Protein AF-A0A967JZ98-F1 (afdb_monomer_lite)

Structure (mmCIF, N/CA/C/O backbone):
data_AF-A0A967JZ98-F1
#
_entry.id   AF-A0A967JZ98-F1
#
loop_
_atom_site.group_PDB
_atom_site.id
_atom_site.type_symbol
_atom_site.label_atom_id
_atom_site.label_a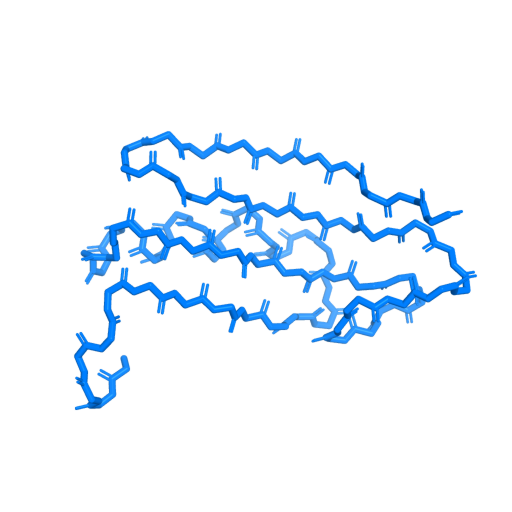lt_id
_atom_site.label_comp_id
_atom_site.label_asym_id
_atom_site.label_entity_id
_atom_site.label_seq_id
_atom_site.pdbx_PDB_ins_code
_atom_site.Cartn_x
_atom_site.Cartn_y
_atom_site.Cartn_z
_atom_site.occupancy
_atom_site.B_iso_or_equiv
_atom_site.auth_seq_id
_atom_site.auth_comp_id
_atom_site.auth_asym_id
_atom_site.auth_atom_id
_atom_site.pdbx_PDB_model_num
ATOM 1 N N . ASN A 1 1 ? -5.114 -9.269 10.484 1.00 88.31 1 ASN A N 1
ATOM 2 C CA . ASN A 1 1 ? -3.908 -8.939 11.276 1.00 88.31 1 ASN A CA 1
ATOM 3 C C . ASN A 1 1 ? -4.152 -9.311 12.742 1.00 88.31 1 ASN A C 1
ATOM 5 O O . ASN A 1 1 ? -5.044 -8.711 13.333 1.00 88.31 1 ASN A O 1
ATOM 9 N N . PRO A 1 2 ? -3.417 -10.279 13.327 1.00 94.00 2 PRO A N 1
ATOM 10 C CA . PRO A 1 2 ? -3.624 -10.740 14.710 1.00 94.00 2 PRO A CA 1
ATOM 11 C C . PRO A 1 2 ? -3.482 -9.658 15.792 1.00 94.00 2 PRO A C 1
ATOM 13 O O . PRO A 1 2 ? -4.097 -9.771 16.844 1.00 94.00 2 PRO A O 1
ATOM 16 N N . ALA A 1 3 ? -2.719 -8.591 15.530 1.00 96.88 3 ALA A N 1
ATOM 17 C CA . ALA A 1 3 ? -2.567 -7.456 16.441 1.00 96.88 3 ALA A CA 1
ATOM 18 C C . ALA A 1 3 ? -3.694 -6.411 16.311 1.00 96.88 3 ALA A C 1
ATOM 20 O O . ALA A 1 3 ? -3.679 -5.397 17.003 1.00 96.88 3 ALA A O 1
ATOM 21 N N . GLY A 1 4 ? -4.649 -6.608 15.395 1.00 95.00 4 GLY A N 1
ATOM 22 C CA . GLY A 1 4 ? -5.740 -5.657 15.167 1.00 95.00 4 GLY A CA 1
ATOM 23 C C . GLY A 1 4 ? -5.291 -4.312 14.582 1.00 95.00 4 GLY A C 1
ATOM 24 O O . GLY A 1 4 ? -5.989 -3.310 14.745 1.00 95.00 4 GLY A O 1
ATOM 25 N N . ALA A 1 5 ? -4.132 -4.256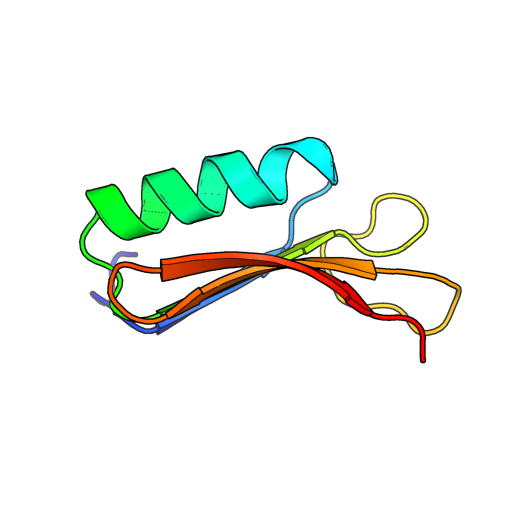 13.914 1.00 96.94 5 ALA A N 1
ATOM 26 C CA . ALA A 1 5 ? -3.644 -3.020 13.308 1.00 96.94 5 ALA A CA 1
ATOM 27 C C . ALA A 1 5 ? -4.622 -2.507 12.237 1.00 96.94 5 ALA A C 1
ATOM 29 O O . ALA A 1 5 ? -4.923 -3.200 11.267 1.00 96.94 5 ALA A O 1
ATOM 30 N N . ARG A 1 6 ? -5.088 -1.264 12.406 1.00 97.12 6 ARG A N 1
ATOM 31 C CA . ARG A 1 6 ? -6.032 -0.604 11.484 1.00 97.12 6 ARG A CA 1
ATOM 32 C C . ARG A 1 6 ? -5.359 0.243 10.402 1.00 97.12 6 ARG A C 1
ATOM 34 O O . ARG A 1 6 ? -6.060 0.852 9.598 1.00 97.12 6 ARG A O 1
ATOM 41 N N . ARG A 1 7 ? -4.026 0.336 10.422 1.00 98.31 7 ARG A N 1
ATOM 42 C CA . ARG A 1 7 ? -3.197 1.018 9.418 1.00 98.31 7 ARG A CA 1
ATOM 43 C C . ARG A 1 7 ? -2.100 0.061 9.002 1.00 98.31 7 ARG A C 1
ATOM 45 O O . ARG A 1 7 ? -1.409 -0.455 9.880 1.00 98.31 7 ARG A O 1
ATOM 52 N N . GLN A 1 8 ? -2.013 -0.245 7.716 1.00 97.94 8 GLN A N 1
ATOM 53 C CA . GLN A 1 8 ? -1.174 -1.338 7.234 1.00 97.94 8 GLN A CA 1
ATOM 54 C C . GLN A 1 8 ? -0.451 -0.947 5.941 1.00 97.94 8 GLN A C 1
ATOM 56 O O . GLN A 1 8 ? -1.028 -0.300 5.077 1.00 97.94 8 GLN A O 1
ATOM 61 N N . LEU A 1 9 ? 0.806 -1.362 5.816 1.00 98.44 9 LEU A N 1
ATOM 62 C CA . LEU A 1 9 ? 1.563 -1.360 4.566 1.00 98.44 9 LEU A CA 1
ATOM 63 C C . LEU A 1 9 ? 1.730 -2.825 4.157 1.00 98.44 9 LEU A C 1
ATOM 65 O O . LEU A 1 9 ? 2.141 -3.635 4.990 1.00 98.44 9 LEU A O 1
ATOM 69 N N . MET A 1 10 ? 1.376 -3.171 2.922 1.00 98.44 10 MET A N 1
ATOM 70 C CA . MET A 1 10 ? 1.472 -4.537 2.412 1.00 98.44 10 MET A CA 1
ATOM 71 C C . MET A 1 10 ? 2.123 -4.571 1.035 1.00 98.44 10 MET A C 1
ATOM 73 O O . MET A 1 10 ? 1.691 -3.895 0.109 1.00 98.44 10 MET A O 1
ATOM 77 N N . GLY A 1 11 ? 3.135 -5.416 0.919 1.00 98.69 11 GLY A N 1
ATOM 78 C CA . GLY A 1 11 ? 3.754 -5.805 -0.333 1.00 98.69 11 GLY A CA 1
ATOM 79 C C . GLY A 1 11 ? 2.992 -6.878 -1.089 1.00 98.69 11 GLY A C 1
ATOM 80 O O . GLY A 1 11 ? 2.473 -7.803 -0.461 1.00 98.69 11 GLY A O 1
ATOM 81 N N . VAL A 1 12 ? 2.972 -6.802 -2.421 1.00 98.44 12 VAL A N 1
ATOM 82 C CA . VAL A 1 12 ? 2.507 -7.891 -3.288 1.00 98.44 12 VAL A CA 1
ATOM 83 C C . VAL A 1 12 ? 3.364 -8.096 -4.529 1.00 98.44 12 VAL A C 1
ATOM 85 O O . VAL A 1 12 ? 3.839 -7.155 -5.158 1.00 98.44 12 VAL A O 1
ATOM 88 N N . PHE A 1 13 ? 3.472 -9.363 -4.926 1.00 96.25 13 PHE A N 1
ATOM 89 C CA . PHE A 1 13 ? 4.263 -9.809 -6.075 1.00 96.25 13 PHE A CA 1
ATOM 90 C C . PHE A 1 13 ? 3.675 -9.414 -7.441 1.00 96.25 13 PHE A C 1
ATOM 92 O O . PHE A 1 13 ? 4.381 -9.460 -8.445 1.00 96.25 13 PHE A O 1
ATOM 99 N N . ALA A 1 14 ? 2.382 -9.078 -7.506 1.00 97.19 14 ALA A N 1
ATOM 100 C CA . ALA A 1 14 ? 1.696 -8.727 -8.745 1.00 97.19 14 ALA A CA 1
ATOM 101 C C . ALA A 1 14 ? 0.891 -7.440 -8.565 1.00 97.19 14 ALA A C 1
ATOM 103 O O . ALA A 1 14 ? 0.126 -7.294 -7.609 1.00 97.19 14 ALA A O 1
ATOM 104 N N . SER A 1 15 ? 1.083 -6.498 -9.486 1.00 96.94 15 SER A N 1
ATOM 105 C CA . SER A 1 15 ? 0.534 -5.147 -9.383 1.00 96.94 15 SER A CA 1
ATOM 106 C C . SER A 1 15 ? -0.993 -5.130 -9.446 1.00 96.94 15 SER A C 1
ATOM 108 O O . SER A 1 15 ? -1.642 -4.420 -8.689 1.00 96.94 15 SER A O 1
ATOM 110 N N . ASP A 1 16 ? -1.593 -5.998 -10.256 1.00 96.75 16 ASP A N 1
ATOM 111 C CA . ASP A 1 16 ? -3.047 -6.149 -10.362 1.00 96.75 16 ASP A CA 1
ATOM 112 C C . ASP A 1 16 ? -3.726 -6.601 -9.053 1.00 96.75 16 ASP A C 1
ATOM 114 O O . ASP A 1 16 ? -4.935 -6.416 -8.892 1.00 96.75 16 ASP A O 1
ATOM 118 N N . LEU A 1 17 ? -2.964 -7.110 -8.076 1.00 98.31 17 LEU A N 1
ATOM 119 C CA . LEU A 1 17 ? -3.466 -7.416 -6.736 1.00 98.31 17 LEU A CA 1
ATOM 120 C C . LEU A 1 17 ? -3.579 -6.191 -5.822 1.00 98.31 17 LEU A C 1
ATOM 122 O O . LEU A 1 17 ? -4.315 -6.266 -4.833 1.00 98.31 17 LEU A O 1
ATOM 126 N N . THR A 1 18 ? -2.902 -5.070 -6.109 1.00 98.62 18 THR A N 1
ATOM 127 C CA . THR A 1 18 ? -2.946 -3.895 -5.226 1.00 98.62 18 THR A CA 1
ATOM 128 C C . THR A 1 18 ? -4.373 -3.360 -5.024 1.00 98.62 18 THR A C 1
ATOM 130 O O . THR A 1 18 ? -4.768 -3.213 -3.860 1.00 98.62 18 THR A O 1
ATOM 133 N N . PRO A 1 19 ? -5.212 -3.145 -6.067 1.00 98.44 19 PRO A N 1
ATOM 134 C CA . PRO A 1 19 ? -6.573 -2.652 -5.858 1.00 98.44 19 PRO A CA 1
ATOM 135 C C . PRO A 1 19 ? -7.477 -3.703 -5.209 1.00 98.44 19 PRO A C 1
ATOM 137 O O . PRO A 1 19 ? -8.326 -3.358 -4.386 1.00 98.44 19 PRO A O 1
ATOM 140 N N . PHE A 1 20 ? -7.300 -4.986 -5.539 1.00 98.44 20 PHE A N 1
ATOM 141 C CA . PHE A 1 20 ? -8.073 -6.068 -4.928 1.00 98.44 20 PHE A CA 1
ATOM 142 C C . PHE A 1 20 ? -7.845 -6.112 -3.414 1.00 98.44 20 PHE A C 1
ATOM 144 O O . PHE A 1 20 ? -8.802 -6.102 -2.640 1.00 98.44 20 PHE A O 1
ATOM 151 N N . LEU A 1 21 ? -6.585 -6.079 -2.976 1.00 98.56 21 LEU A N 1
ATOM 152 C CA . LEU A 1 21 ? -6.266 -6.093 -1.554 1.00 98.56 21 LEU A CA 1
ATOM 153 C C . LEU A 1 21 ? -6.664 -4.800 -0.845 1.00 98.56 21 LEU A C 1
ATOM 155 O O . LEU A 1 21 ? -7.102 -4.875 0.297 1.00 98.56 21 LEU A O 1
ATOM 159 N N . ALA A 1 22 ? -6.600 -3.633 -1.491 1.00 98.56 22 ALA A N 1
ATOM 160 C CA . ALA A 1 22 ? -7.129 -2.404 -0.898 1.00 98.56 22 ALA A CA 1
ATOM 161 C C . ALA A 1 22 ? -8.618 -2.544 -0.517 1.00 98.56 22 ALA A C 1
ATOM 163 O O . ALA A 1 22 ? -9.003 -2.168 0.592 1.00 98.56 22 ALA A O 1
ATOM 164 N N . ASN A 1 23 ? -9.428 -3.164 -1.386 1.00 98.31 23 ASN A N 1
ATOM 165 C CA . ASN A 1 23 ? -10.835 -3.463 -1.096 1.00 98.31 23 ASN A CA 1
ATOM 166 C C . ASN A 1 23 ? -10.981 -4.481 0.043 1.00 98.31 23 ASN A C 1
ATOM 168 O O . ASN A 1 23 ? -11.729 -4.238 0.984 1.00 98.31 23 ASN A O 1
ATOM 172 N N . VAL A 1 24 ? -10.198 -5.568 0.033 1.00 98.00 24 VAL A N 1
ATOM 173 C CA . VAL A 1 24 ? -10.201 -6.556 1.130 1.00 98.00 24 VAL A CA 1
ATOM 174 C C . VAL A 1 24 ? -9.872 -5.901 2.475 1.00 98.00 24 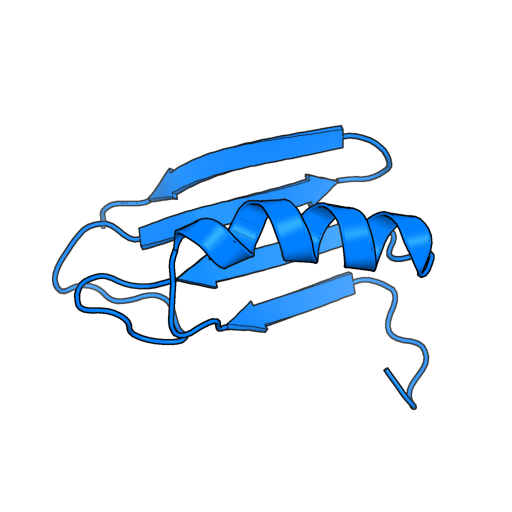VAL A C 1
ATOM 176 O O . VAL A 1 24 ? -10.489 -6.215 3.489 1.00 98.00 24 VAL A O 1
ATOM 179 N N . PHE A 1 25 ? -8.906 -4.983 2.518 1.00 97.88 25 PHE A N 1
ATOM 180 C CA . PHE A 1 25 ? -8.553 -4.280 3.751 1.00 97.88 25 PHE A CA 1
ATOM 181 C C . PHE A 1 25 ? -9.681 -3.356 4.221 1.00 97.88 25 PHE A C 1
ATOM 183 O O . PHE A 1 25 ? -9.905 -3.279 5.430 1.00 97.88 25 PHE A O 1
ATOM 190 N N . SER A 1 26 ? -10.401 -2.710 3.300 1.00 97.75 26 SER A N 1
ATOM 191 C CA . SER A 1 26 ? -11.600 -1.925 3.615 1.00 97.75 26 SER A CA 1
ATOM 192 C C . SER A 1 26 ? -12.690 -2.808 4.234 1.00 97.75 26 SER A C 1
ATOM 194 O O . SER A 1 26 ? -13.128 -2.536 5.353 1.00 97.75 26 SER A O 1
ATOM 196 N N . ASP A 1 27 ? -13.014 -3.942 3.603 1.00 97.75 27 ASP A N 1
ATOM 1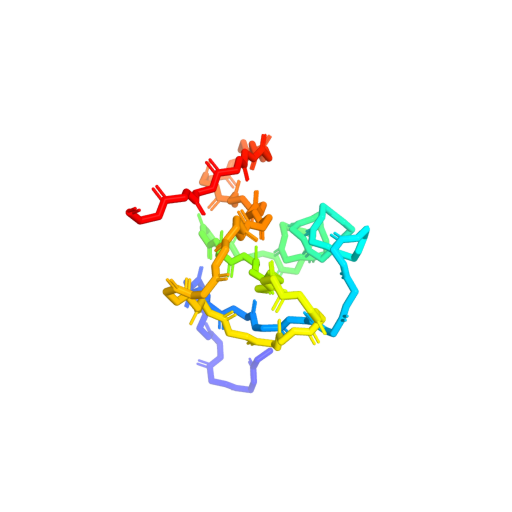97 C CA . ASP A 1 27 ? -14.020 -4.899 4.090 1.00 97.75 27 ASP A CA 1
ATOM 198 C C . ASP A 1 27 ? -13.660 -5.498 5.461 1.00 97.75 27 ASP A C 1
ATOM 200 O O . ASP A 1 27 ? -14.526 -5.756 6.299 1.00 97.75 27 ASP A O 1
ATOM 204 N N . LEU A 1 28 ? -12.365 -5.697 5.727 1.00 96.88 28 LEU A N 1
ATOM 205 C CA . LEU A 1 28 ? -11.855 -6.174 7.017 1.00 96.88 28 LEU A CA 1
ATOM 206 C C . LEU A 1 28 ? -11.772 -5.075 8.094 1.00 96.88 28 LEU A C 1
ATOM 208 O O . LEU A 1 28 ? -11.360 -5.357 9.224 1.00 96.88 28 LEU A O 1
ATOM 212 N N . GLY A 1 29 ? -12.153 -3.835 7.777 1.00 96.62 29 GLY A N 1
ATOM 213 C CA . GLY A 1 29 ? -12.225 -2.720 8.722 1.00 96.62 29 GLY A CA 1
ATOM 214 C C . GLY A 1 29 ? -10.904 -1.978 8.955 1.00 96.62 29 GLY A C 1
ATOM 215 O O . GLY A 1 29 ? -10.701 -1.392 10.027 1.00 96.62 29 GLY A O 1
ATOM 216 N N . ALA A 1 30 ? -9.975 -2.001 7.994 1.00 98.06 30 ALA A N 1
ATOM 217 C CA . ALA A 1 30 ? -8.820 -1.110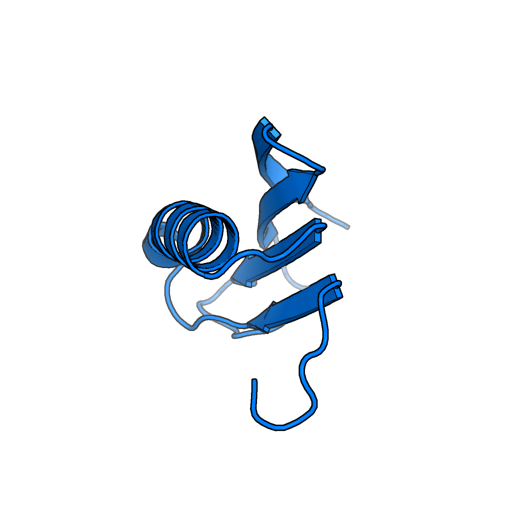 8.024 1.00 98.06 30 ALA A CA 1
ATOM 218 C C . ALA A 1 30 ? -9.269 0.350 7.839 1.00 98.06 30 ALA A C 1
ATOM 220 O O . ALA A 1 30 ? -10.148 0.652 7.047 1.00 98.06 30 ALA A O 1
ATOM 221 N N . THR A 1 31 ? -8.634 1.273 8.564 1.00 97.94 31 THR A N 1
ATOM 222 C CA . THR A 1 31 ? -8.864 2.726 8.408 1.00 97.94 31 THR A CA 1
ATOM 223 C C . THR A 1 31 ? -7.924 3.367 7.396 1.00 97.94 31 THR A C 1
ATOM 225 O O . THR A 1 31 ? -8.194 4.451 6.895 1.00 97.94 31 THR A O 1
ATOM 228 N N . SER A 1 32 ? -6.782 2.725 7.151 1.00 98.50 32 SER A N 1
ATOM 229 C CA . SER A 1 32 ? -5.853 3.100 6.096 1.00 98.50 32 SER A CA 1
ATOM 230 C C . SER A 1 32 ? -5.041 1.877 5.692 1.00 98.50 32 SER A C 1
ATOM 232 O O . SER A 1 32 ? -4.701 1.038 6.533 1.00 98.50 32 SER A O 1
ATOM 234 N N . ALA A 1 33 ? -4.734 1.761 4.412 1.00 98.62 33 ALA A N 1
ATOM 235 C CA . ALA A 1 33 ? -3.824 0.749 3.914 1.00 98.62 33 ALA A CA 1
ATOM 236 C C . ALA A 1 33 ? -3.052 1.294 2.716 1.00 98.62 33 ALA A C 1
ATOM 238 O O . ALA A 1 33 ? -3.588 2.074 1.937 1.00 98.62 33 ALA A O 1
ATOM 239 N N . VAL A 1 34 ? -1.805 0.874 2.561 1.00 98.75 34 VAL A N 1
ATOM 240 C CA . VAL A 1 34 ? -1.009 1.121 1.359 1.00 98.75 34 VAL A CA 1
ATOM 241 C C . VAL A 1 34 ? -0.564 -0.240 0.856 1.00 98.75 34 VAL A C 1
ATOM 243 O O . VAL A 1 34 ? 0.117 -0.969 1.576 1.00 98.75 34 VAL A O 1
ATOM 246 N N . ILE A 1 35 ? -0.998 -0.607 -0.344 1.00 98.81 35 ILE A N 1
ATOM 247 C CA . ILE A 1 35 ? -0.633 -1.869 -0.973 1.00 98.81 35 ILE A CA 1
ATOM 248 C C . ILE A 1 35 ? 0.297 -1.532 -2.129 1.00 98.81 35 ILE A C 1
ATOM 250 O O . ILE A 1 35 ? -0.063 -0.710 -2.971 1.00 98.81 35 ILE A O 1
ATOM 254 N N . VAL A 1 36 ? 1.488 -2.125 -2.142 1.00 98.75 36 VAL A N 1
ATOM 255 C CA . VAL A 1 36 ? 2.559 -1.782 -3.084 1.00 98.75 36 VAL A CA 1
ATOM 256 C C . VAL A 1 36 ? 2.979 -2.992 -3.905 1.00 98.75 36 VAL A C 1
ATOM 258 O O . VAL A 1 36 ? 3.088 -4.100 -3.382 1.00 98.75 36 VAL A O 1
ATOM 261 N N . SER A 1 37 ? 3.251 -2.758 -5.183 1.00 98.75 37 SER A N 1
ATOM 262 C CA . SER A 1 37 ? 3.992 -3.677 -6.042 1.00 98.75 37 SER A CA 1
ATOM 263 C C . SER A 1 37 ? 5.060 -2.885 -6.783 1.00 98.75 37 SER A C 1
ATOM 265 O O . SER A 1 37 ? 4.750 -1.963 -7.546 1.00 98.75 37 SER A O 1
ATOM 267 N N . GLY A 1 38 ? 6.316 -3.197 -6.500 1.00 98.56 38 GLY A N 1
ATOM 268 C CA . GLY A 1 38 ? 7.469 -2.539 -7.083 1.00 98.56 38 GLY A CA 1
ATOM 269 C C . GLY A 1 38 ? 7.806 -3.044 -8.478 1.00 98.56 38 GLY A C 1
ATOM 270 O O . GLY A 1 38 ? 7.435 -4.149 -8.889 1.00 98.56 38 GLY A O 1
ATOM 271 N N . TYR A 1 39 ? 8.553 -2.221 -9.215 1.00 97.88 39 TYR A N 1
ATOM 272 C CA . TYR A 1 39 ? 9.040 -2.554 -10.548 1.00 97.88 39 TYR A CA 1
ATOM 273 C C . TYR A 1 39 ? 9.733 -3.923 -10.575 1.00 97.88 39 TYR A C 1
ATOM 275 O O . TYR A 1 39 ? 10.560 -4.243 -9.722 1.00 97.88 39 TYR A O 1
ATOM 283 N N . GLY A 1 40 ? 9.388 -4.742 -11.570 1.00 95.62 40 GLY A N 1
ATOM 284 C CA . GLY A 1 40 ? 9.898 -6.110 -11.687 1.00 95.62 40 GLY A CA 1
ATOM 285 C C . GLY A 1 40 ? 9.195 -7.143 -10.797 1.00 95.62 40 GLY A C 1
ATOM 286 O O . GLY A 1 40 ? 9.670 -8.273 -10.731 1.00 95.62 40 GLY A O 1
ATOM 287 N N . GLY A 1 41 ? 8.075 -6.791 -10.152 1.00 94.19 41 GLY A N 1
ATOM 288 C CA . GLY A 1 41 ? 7.284 -7.714 -9.325 1.00 94.19 41 GLY A CA 1
ATOM 289 C C . GLY A 1 41 ? 7.782 -7.835 -7.885 1.00 94.19 41 GLY A C 1
ATOM 290 O O . GLY A 1 41 ? 7.558 -8.859 -7.241 1.00 94.19 41 GLY A O 1
ATOM 291 N N . LEU A 1 42 ? 8.485 -6.812 -7.390 1.00 97.81 42 LEU A N 1
ATOM 292 C CA . LEU A 1 42 ? 8.912 -6.749 -5.995 1.00 97.81 42 LEU A CA 1
ATOM 293 C C . LEU A 1 42 ? 7.704 -6.493 -5.089 1.00 97.81 42 LEU A C 1
ATOM 295 O O . LEU A 1 42 ? 6.825 -5.699 -5.415 1.00 97.81 42 LEU A O 1
ATOM 299 N N . ASP A 1 43 ? 7.677 -7.127 -3.924 1.00 98.25 43 ASP A N 1
ATOM 300 C CA . ASP A 1 43 ? 6.668 -6.909 -2.887 1.00 98.25 43 ASP A CA 1
ATOM 301 C C . ASP A 1 43 ? 7.028 -5.724 -1.973 1.00 98.25 43 ASP A C 1
ATOM 303 O O . ASP A 1 43 ? 6.598 -5.623 -0.832 1.00 98.25 43 ASP A O 1
ATOM 307 N N . GLU A 1 44 ? 7.808 -4.776 -2.470 1.00 98.50 44 GLU A N 1
ATOM 308 C CA . GLU A 1 44 ? 8.180 -3.559 -1.763 1.00 98.50 44 GLU A CA 1
ATOM 309 C C . GLU A 1 44 ? 8.340 -2.404 -2.752 1.00 98.50 44 GLU A C 1
ATOM 311 O O . GLU A 1 44 ? 8.315 -2.597 -3.969 1.00 98.50 44 GLU A O 1
ATOM 316 N N . LEU A 1 45 ? 8.488 -1.183 -2.234 1.00 98.31 45 LEU A N 1
ATOM 317 C CA . LEU A 1 45 ? 8.873 -0.050 -3.069 1.00 98.31 45 LEU A CA 1
ATOM 318 C C . LEU A 1 45 ? 10.319 -0.223 -3.536 1.00 98.31 45 LEU A C 1
ATOM 320 O O . LEU A 1 45 ? 11.196 -0.563 -2.746 1.00 98.31 45 LEU A O 1
ATOM 324 N N . THR A 1 46 ? 10.581 0.100 -4.794 1.00 98.19 46 THR A N 1
ATOM 325 C CA . THR A 1 46 ? 11.917 0.068 -5.386 1.00 98.19 46 THR A CA 1
ATOM 326 C C . THR A 1 46 ? 12.277 1.395 -6.042 1.00 98.19 46 THR A C 1
ATOM 328 O O . THR A 1 46 ? 11.415 2.148 -6.495 1.00 98.19 46 THR A O 1
ATOM 331 N N . THR A 1 47 ? 13.580 1.665 -6.103 1.00 98.19 47 THR A N 1
ATOM 332 C CA . THR A 1 47 ? 14.190 2.800 -6.808 1.00 98.19 47 THR A CA 1
ATOM 333 C C . THR A 1 47 ? 14.574 2.482 -8.250 1.00 98.19 47 THR A C 1
ATOM 335 O O . THR A 1 47 ? 15.088 3.343 -8.955 1.00 98.19 47 THR A O 1
ATOM 338 N N . THR A 1 48 ? 14.361 1.244 -8.702 1.00 97.94 48 THR A N 1
ATOM 339 C CA . THR A 1 48 ? 14.782 0.778 -10.032 1.00 97.94 48 THR A CA 1
ATOM 340 C C . THR A 1 48 ? 13.708 0.924 -11.115 1.00 97.94 48 THR A C 1
ATOM 342 O O . THR A 1 48 ? 13.927 0.478 -12.241 1.00 97.94 48 THR A O 1
ATOM 345 N N . GLY A 1 49 ? 12.565 1.539 -10.794 1.00 97.56 49 GLY A N 1
ATOM 346 C CA . GLY A 1 49 ? 11.479 1.840 -11.725 1.00 97.56 49 GLY A CA 1
ATOM 347 C C . GLY A 1 49 ? 10.150 2.151 -11.018 1.00 97.56 49 GLY A C 1
ATOM 348 O O . GLY A 1 49 ? 10.115 2.233 -9.786 1.00 97.56 49 GLY A O 1
ATOM 349 N N . PRO A 1 50 ? 9.042 2.259 -11.776 1.00 98.31 50 PRO A N 1
ATOM 350 C CA . PRO A 1 50 ? 7.740 2.6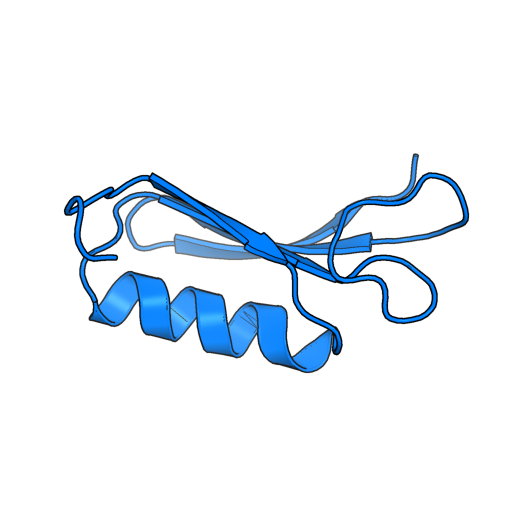48 -11.245 1.00 98.31 50 PRO A CA 1
ATOM 351 C C . PRO A 1 50 ? 7.140 1.600 -10.304 1.00 98.31 50 PRO A C 1
ATOM 353 O O . PRO A 1 50 ? 7.180 0.397 -10.562 1.00 98.31 50 PRO A O 1
ATOM 356 N N . ASN A 1 51 ? 6.492 2.080 -9.249 1.00 98.62 51 ASN A N 1
ATOM 357 C CA . ASN A 1 51 ? 5.779 1.280 -8.261 1.00 98.62 51 ASN A CA 1
ATOM 358 C C . ASN A 1 51 ? 4.276 1.508 -8.414 1.00 98.62 51 ASN A C 1
ATOM 360 O O . ASN A 1 51 ? 3.831 2.657 -8.426 1.00 98.62 51 ASN A O 1
ATOM 364 N N . GLN A 1 52 ? 3.483 0.441 -8.492 1.00 98.69 52 GLN A N 1
ATOM 365 C CA . GLN A 1 52 ? 2.028 0.554 -8.413 1.00 98.69 52 GLN A CA 1
ATOM 366 C C . GLN A 1 52 ? 1.598 0.563 -6.947 1.00 98.69 52 GLN A C 1
ATOM 368 O O . GLN A 1 52 ? 2.000 -0.304 -6.168 1.00 98.69 52 GLN A O 1
ATOM 373 N N . ILE A 1 53 ? 0.782 1.549 -6.580 1.00 98.81 53 ILE A N 1
ATOM 374 C CA . ILE A 1 53 ? 0.262 1.721 -5.229 1.00 98.81 53 ILE A CA 1
ATOM 375 C C . ILE A 1 53 ? -1.258 1.789 -5.290 1.00 98.81 53 ILE A C 1
ATOM 377 O O . ILE A 1 53 ? -1.809 2.576 -6.057 1.00 98.81 53 ILE A O 1
ATOM 381 N N . SER A 1 54 ? -1.933 1.021 -4.437 1.00 98.88 54 SER A N 1
ATOM 382 C CA . SER A 1 54 ? -3.341 1.244 -4.101 1.00 98.88 54 SER A CA 1
ATOM 383 C C . SER A 1 54 ? -3.442 1.647 -2.637 1.00 98.88 54 SER A C 1
ATOM 385 O O . SER A 1 54 ? -3.066 0.888 -1.742 1.00 98.88 54 SER A O 1
ATOM 387 N N . GLN A 1 55 ? -3.928 2.859 -2.397 1.00 98.81 55 GLN A N 1
ATOM 388 C CA . GLN A 1 55 ? -4.065 3.443 -1.073 1.00 98.81 55 GLN A CA 1
ATOM 389 C C . GLN A 1 55 ? -5.534 3.473 -0.662 1.00 98.81 55 GLN A C 1
ATOM 391 O O . GLN A 1 55 ? -6.365 4.047 -1.359 1.00 98.81 55 GLN A O 1
ATOM 396 N N . LEU A 1 56 ? -5.824 2.894 0.499 1.00 98.81 56 LEU A N 1
ATOM 397 C CA . LEU A 1 56 ? -7.054 3.083 1.256 1.00 98.81 56 LEU A CA 1
ATOM 398 C C . LEU A 1 56 ? -6.851 4.217 2.271 1.00 98.81 56 LEU A C 1
ATOM 400 O O . LEU A 1 56 ? -5.921 4.178 3.086 1.00 98.81 56 LEU A O 1
ATOM 404 N N . ASP A 1 57 ? -7.749 5.193 2.249 1.00 98.44 57 ASP A N 1
ATOM 405 C CA . ASP A 1 57 ? -7.823 6.315 3.184 1.00 98.44 57 ASP A CA 1
ATOM 406 C C . ASP A 1 57 ? -9.289 6.545 3.583 1.00 98.44 57 ASP A C 1
ATOM 408 O O . ASP A 1 57 ? -10.085 7.090 2.814 1.00 98.44 57 ASP A O 1
ATOM 412 N N . GLY A 1 58 ? -9.669 6.048 4.766 1.00 96.56 58 GLY A N 1
ATOM 413 C CA . GLY A 1 58 ? -11.073 5.954 5.164 1.00 96.56 58 GLY A CA 1
ATOM 414 C C . GLY A 1 58 ? -11.840 5.008 4.239 1.00 96.56 58 GLY A C 1
ATOM 415 O O . GLY A 1 58 ? -11.501 3.832 4.158 1.00 96.56 58 GLY A O 1
ATOM 416 N N . ASP A 1 59 ? -12.835 5.540 3.529 1.00 94.31 59 ASP A N 1
ATOM 417 C CA . ASP A 1 59 ? -13.661 4.795 2.564 1.00 94.31 59 ASP A CA 1
ATOM 418 C C . ASP A 1 59 ? -13.207 4.999 1.108 1.00 94.31 59 ASP A C 1
ATOM 420 O O . ASP A 1 59 ? -13.843 4.522 0.167 1.00 94.31 59 ASP A O 1
ATOM 424 N N . ARG A 1 60 ? -12.123 5.753 0.894 1.00 98.25 60 ARG A N 1
ATOM 425 C CA . ARG A 1 60 ? -11.618 6.077 -0.439 1.00 98.25 60 ARG A CA 1
ATOM 426 C C . ARG A 1 60 ? -10.443 5.182 -0.790 1.00 98.25 60 ARG A C 1
ATOM 428 O O . ARG A 1 60 ? -9.466 5.120 -0.046 1.00 98.25 60 ARG A O 1
ATOM 435 N N . ILE A 1 61 ? -10.522 4.554 -1.959 1.00 98.62 61 ILE A N 1
ATOM 436 C CA . ILE A 1 61 ? -9.410 3.824 -2.565 1.00 98.62 61 ILE A CA 1
ATOM 437 C C . ILE A 1 61 ? -8.955 4.578 -3.809 1.00 98.62 61 ILE A C 1
ATOM 439 O O . ILE A 1 61 ? -9.744 4.811 -4.723 1.00 98.62 61 ILE A O 1
ATOM 443 N N . GLU A 1 62 ? -7.675 4.926 -3.857 1.00 98.69 62 GLU A N 1
ATOM 444 C CA . GLU A 1 62 ? -7.027 5.505 -5.032 1.00 98.69 62 GLU A CA 1
ATOM 445 C C . GLU A 1 62 ? -5.861 4.618 -5.459 1.00 98.69 62 GLU A C 1
ATOM 447 O O . GLU A 1 62 ? -5.135 4.077 -4.626 1.00 98.69 62 GLU A O 1
ATOM 452 N N . THR A 1 63 ? -5.695 4.438 -6.768 1.00 98.69 63 THR A N 1
ATOM 453 C CA . THR A 1 63 ? -4.554 3.713 -7.337 1.00 98.69 63 THR A CA 1
ATOM 454 C C . THR A 1 63 ? -3.738 4.665 -8.187 1.00 98.69 63 THR A C 1
ATOM 456 O O . THR A 1 63 ? -4.288 5.362 -9.039 1.00 98.69 63 THR A O 1
ATOM 459 N N . TYR A 1 64 ? -2.435 4.700 -7.948 1.00 98.69 64 TYR A N 1
ATOM 460 C CA . TYR A 1 64 ? -1.508 5.590 -8.630 1.00 98.69 64 TYR A CA 1
ATOM 461 C C . TYR A 1 64 ? -0.130 4.939 -8.764 1.00 98.69 64 TYR A C 1
ATOM 463 O O . TYR A 1 64 ? 0.169 3.915 -8.146 1.00 98.69 64 TYR A O 1
ATOM 471 N N . THR A 1 65 ? 0.705 5.543 -9.602 1.00 98.50 65 THR A N 1
ATOM 472 C CA . THR A 1 65 ? 2.097 5.132 -9.789 1.00 98.50 65 THR A CA 1
ATOM 473 C C . THR A 1 65 ? 3.013 6.077 -9.024 1.00 98.50 65 THR A C 1
ATOM 475 O O . THR A 1 65 ? 2.834 7.293 -9.087 1.00 98.50 65 THR A O 1
ATOM 478 N N . LEU A 1 66 ? 4.005 5.520 -8.332 1.00 98.31 66 LEU A N 1
ATOM 479 C CA . LEU A 1 66 ? 5.096 6.256 -7.699 1.00 98.31 66 LEU A CA 1
ATOM 480 C C . LEU A 1 66 ? 6.417 5.886 -8.380 1.00 98.31 66 LEU A C 1
ATOM 482 O O . LEU A 1 66 ? 6.830 4.727 -8.328 1.00 98.31 66 LEU A O 1
ATOM 486 N N . ASP A 1 67 ? 7.072 6.868 -8.993 1.00 97.00 67 ASP A N 1
ATOM 487 C CA . ASP A 1 67 ? 8.364 6.712 -9.670 1.00 97.00 67 ASP A CA 1
ATOM 488 C C . ASP A 1 67 ? 9.389 7.677 -9.029 1.00 97.00 67 ASP A C 1
ATOM 490 O O . ASP A 1 67 ? 9.107 8.881 -9.014 1.00 97.00 67 ASP A O 1
ATOM 494 N N . PRO A 1 68 ? 10.472 7.173 -8.399 1.00 91.38 68 PRO A N 1
ATOM 495 C CA . PRO A 1 68 ? 11.433 7.977 -7.624 1.00 91.38 68 PRO A CA 1
ATOM 496 C C . PRO A 1 68 ? 12.307 8.968 -8.405 1.00 91.38 68 PRO A C 1
ATOM 498 O O . PRO A 1 68 ? 12.646 8.703 -9.579 1.00 91.38 68 PRO A O 1
#

Foldseek 3Di:
DVVPALEEEWFWQDLVCQQVVLVVSVVVRRQKYKAKADPPRTRDHDQPFKMWIWIHHGNDTDIDIDHD

Sequence (68 aa):
NPAGARRQLMGVFASDLTPFLANVFSDLGATSAVIVSGYGGLDELTTTGPNQISQLDGDRIETYTLDP

Secondary structure (DSSP, 8-state):
-TT--SEEEEE-SSTTHHHHHHHHHHHTT-SEEEEEEBTTTBSS--SSS-EEEEEEETTEEEEEEE--

pLDDT: mean 97.61, std 1.78, range [88.31, 98.88]

Radius of gyration: 11.49 Å; chains: 1; bounding box: 29×19×28 Å